Protein AF-A0AAU7QTD1-F1 (afdb_monomer_lite)

Secondary structure (DSSP, 8-state):
-HHHHHHHHHHHHHHHHHHHHHHHHHHHHHH-TT-HHHHHHHHHHHHHHHHHHHHHHHTTS---

Structure (mmCIF, N/CA/C/O backbone):
data_AF-A0AAU7QTD1-F1
#
_entry.id   AF-A0AAU7QTD1-F1
#
loop_
_atom_site.group_PDB
_atom_site.id
_atom_site.type_symbol
_atom_site.label_atom_id
_atom_site.label_alt_id
_atom_site.label_comp_id
_atom_site.label_asym_id
_atom_site.label_entity_id
_atom_site.label_seq_id
_atom_site.pdbx_PDB_ins_code
_atom_site.Cartn_x
_atom_site.Cartn_y
_atom_site.Cartn_z
_atom_site.occupancy
_atom_site.B_iso_or_equiv
_atom_site.auth_seq_id
_atom_site.auth_comp_id
_atom_site.auth_asym_id
_atom_site.auth_atom_id
_atom_site.pdbx_PDB_model_num
ATOM 1 N N . MET A 1 1 ? -20.099 -0.410 24.967 1.00 57.41 1 MET A N 1
ATOM 2 C CA . MET A 1 1 ? -19.195 0.719 24.613 1.00 57.41 1 MET A CA 1
ATOM 3 C C . MET A 1 1 ? -17.739 0.299 24.357 1.00 57.41 1 MET A C 1
ATOM 5 O O . MET A 1 1 ? -17.192 0.710 23.341 1.00 57.41 1 MET A O 1
ATOM 9 N N . LYS A 1 2 ? -17.111 -0.558 25.183 1.00 63.66 2 LYS A N 1
ATOM 10 C CA . LYS A 1 2 ? -15.693 -0.977 25.026 1.00 63.66 2 LYS A CA 1
ATOM 11 C C . LYS A 1 2 ? -15.345 -1.645 23.675 1.00 63.66 2 LYS A C 1
ATOM 13 O O . LYS A 1 2 ? -14.235 -1.471 23.177 1.00 63.66 2 LYS A O 1
ATOM 18 N N . ASN A 1 3 ? -16.294 -2.338 23.036 1.00 71.88 3 ASN A N 1
ATOM 19 C CA . ASN A 1 3 ? -16.053 -3.024 21.756 1.00 71.88 3 ASN A CA 1
ATOM 20 C C . ASN A 1 3 ? -15.763 -2.069 20.587 1.00 71.88 3 ASN A C 1
ATOM 22 O O . ASN A 1 3 ? -14.875 -2.354 19.790 1.00 71.88 3 ASN A O 1
ATOM 26 N N . SER A 1 4 ? -16.451 -0.924 20.506 1.00 75.31 4 S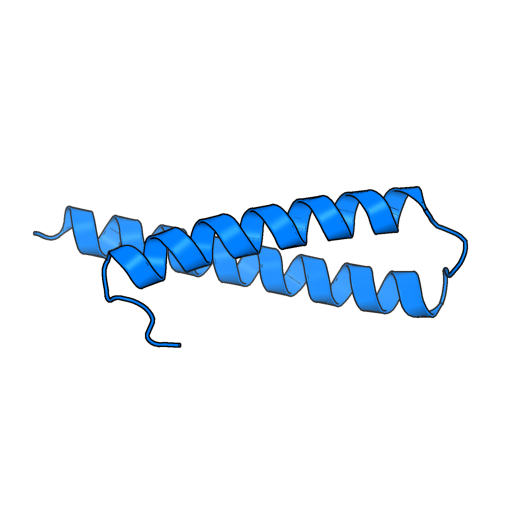ER A N 1
ATOM 27 C CA . SER A 1 4 ? -16.245 0.055 19.424 1.00 75.31 4 SER A CA 1
ATOM 28 C C . SER A 1 4 ? -14.838 0.664 19.475 1.00 75.31 4 SER A C 1
ATOM 30 O O . SER A 1 4 ? -14.129 0.700 18.470 1.00 75.31 4 SER A O 1
ATOM 32 N N . PHE A 1 5 ? -14.371 1.021 20.676 1.00 81.12 5 PHE A N 1
ATOM 33 C CA . PHE A 1 5 ? -13.004 1.503 20.891 1.00 81.12 5 PHE A CA 1
ATOM 34 C C . PHE A 1 5 ? -11.953 0.459 20.503 1.00 81.12 5 PHE A C 1
ATOM 36 O O . PHE A 1 5 ? -11.014 0.774 19.772 1.00 81.12 5 PHE A O 1
ATOM 43 N N . LYS A 1 6 ? -12.139 -0.804 20.912 1.00 84.06 6 LYS A N 1
ATOM 44 C CA . LYS A 1 6 ? -11.227 -1.901 20.556 1.00 84.06 6 LYS A CA 1
ATOM 45 C C . LYS A 1 6 ? -11.148 -2.109 19.038 1.00 84.06 6 LYS A C 1
ATOM 47 O O . LYS A 1 6 ? -10.055 -2.265 18.499 1.00 84.06 6 LYS A O 1
ATOM 52 N N . ILE A 1 7 ? -12.283 -2.048 18.338 1.00 86.38 7 ILE A N 1
ATOM 53 C CA . ILE A 1 7 ? -12.347 -2.155 16.871 1.00 86.38 7 ILE A CA 1
ATOM 54 C C . ILE A 1 7 ? -11.588 -1.004 16.203 1.00 86.38 7 ILE A C 1
ATOM 56 O O . ILE A 1 7 ? -10.808 -1.241 15.278 1.00 86.38 7 ILE A O 1
ATOM 60 N N . ASN A 1 8 ? -11.771 0.228 16.683 1.00 88.00 8 ASN A N 1
ATOM 61 C CA . ASN A 1 8 ? -11.084 1.399 16.141 1.00 88.00 8 ASN A CA 1
ATOM 62 C C . ASN A 1 8 ? -9.564 1.296 16.314 1.00 88.00 8 ASN A C 1
ATOM 64 O O . ASN A 1 8 ? -8.834 1.510 15.347 1.00 88.00 8 ASN A O 1
ATOM 68 N N . ILE A 1 9 ? -9.095 0.870 17.490 1.00 89.50 9 ILE A N 1
ATOM 69 C CA . ILE A 1 9 ? -7.668 0.642 17.770 1.00 89.50 9 ILE A CA 1
ATOM 70 C C . ILE A 1 9 ? -7.086 -0.413 16.823 1.00 89.50 9 ILE A C 1
ATOM 72 O O . ILE A 1 9 ? -6.059 -0.180 16.187 1.00 89.50 9 ILE A O 1
ATOM 76 N N . ILE A 1 10 ? -7.763 -1.555 16.656 1.00 91.38 10 ILE A N 1
ATOM 77 C CA . ILE A 1 10 ? -7.328 -2.610 15.726 1.00 91.38 10 ILE A CA 1
ATOM 78 C C . ILE A 1 10 ? -7.228 -2.060 14.299 1.00 91.38 10 ILE A C 1
ATOM 80 O O . ILE A 1 10 ? -6.257 -2.330 13.587 1.00 91.38 10 ILE A O 1
ATOM 84 N N . LYS A 1 11 ? -8.215 -1.265 13.876 1.00 90.19 11 LYS A N 1
ATOM 85 C CA . LYS A 1 11 ? -8.244 -0.679 12.536 1.00 90.19 11 LYS A CA 1
ATOM 86 C C . LYS A 1 11 ? -7.107 0.321 12.323 1.00 90.19 11 LYS A C 1
ATOM 88 O O . LYS A 1 11 ? -6.504 0.317 11.250 1.00 90.19 11 LYS A O 1
ATOM 93 N N . TYR A 1 12 ? -6.786 1.118 13.339 1.00 91.94 12 TYR A N 1
ATOM 94 C CA . TYR A 1 12 ? -5.673 2.065 13.319 1.00 91.94 12 TYR A CA 1
ATOM 95 C C . TYR A 1 12 ? -4.323 1.339 13.257 1.00 91.94 12 TYR A C 1
ATOM 97 O O . TYR A 1 12 ? -3.502 1.632 12.392 1.00 91.94 12 TYR A O 1
ATOM 105 N N . ASN A 1 13 ? -4.135 0.299 14.071 1.00 93.44 13 ASN A N 1
ATOM 106 C CA . ASN A 1 13 ? -2.935 -0.545 14.039 1.00 93.44 13 ASN A CA 1
ATOM 107 C C . ASN A 1 13 ? -2.757 -1.265 12.694 1.00 93.44 13 ASN A C 1
ATOM 109 O O . ASN A 1 13 ? -1.644 -1.501 12.225 1.00 93.44 13 ASN A O 1
ATOM 113 N N . TYR A 1 14 ? -3.857 -1.641 12.046 1.00 95.12 14 TYR A N 1
ATOM 114 C CA . TYR A 1 14 ? -3.804 -2.199 10.700 1.00 95.12 14 TYR A CA 1
ATOM 115 C C . TYR A 1 14 ? -3.428 -1.140 9.652 1.00 95.12 14 TYR A C 1
ATOM 117 O O . TYR A 1 14 ? -2.638 -1.418 8.747 1.00 95.12 14 TYR A O 1
ATOM 125 N N . LEU A 1 15 ? -3.949 0.085 9.789 1.00 94.38 15 LEU A N 1
ATOM 126 C CA . LEU A 1 15 ? -3.604 1.217 8.930 1.00 94.38 15 LEU A CA 1
ATOM 127 C C . LEU A 1 15 ? -2.108 1.549 9.006 1.00 94.38 15 LEU A C 1
ATOM 129 O O . LEU A 1 15 ? -1.472 1.691 7.960 1.00 94.38 15 LEU A O 1
ATOM 133 N N . THR A 1 16 ? -1.534 1.613 10.210 1.00 95.75 16 THR A N 1
ATOM 134 C CA . THR A 1 16 ? -0.103 1.899 10.406 1.00 95.75 16 THR A CA 1
ATOM 135 C C . THR A 1 16 ? 0.779 0.827 9.767 1.00 95.75 16 THR A C 1
ATOM 137 O O . THR A 1 16 ? 1.710 1.156 9.033 1.00 95.75 16 THR A O 1
ATOM 140 N N . LYS A 1 17 ? 0.430 -0.458 9.923 1.00 96.75 17 LYS A N 1
ATOM 141 C CA . LYS A 1 17 ? 1.116 -1.573 9.242 1.00 96.75 17 LYS A CA 1
ATOM 142 C C . LYS A 1 17 ? 1.086 -1.447 7.715 1.00 96.75 17 LYS A C 1
ATOM 144 O O . LYS A 1 17 ? 2.074 -1.766 7.056 1.00 96.75 17 LYS A O 1
ATOM 149 N N . ILE A 1 18 ? -0.032 -1.002 7.135 1.00 96.75 18 ILE A N 1
ATOM 150 C CA . ILE A 1 18 ? -0.137 -0.775 5.684 1.00 96.75 18 ILE A CA 1
ATOM 151 C C . ILE A 1 18 ? 0.752 0.387 5.243 1.00 96.75 18 ILE A C 1
ATOM 153 O O . ILE A 1 18 ? 1.433 0.263 4.228 1.00 96.75 18 ILE A O 1
ATOM 157 N N . ILE A 1 19 ? 0.761 1.492 5.990 1.00 97.19 19 ILE A N 1
ATOM 158 C CA . ILE A 1 19 ? 1.587 2.667 5.681 1.00 97.19 19 ILE A CA 1
ATOM 159 C C . ILE A 1 19 ? 3.073 2.295 5.692 1.00 97.19 19 ILE A C 1
ATOM 161 O O . ILE A 1 19 ? 3.780 2.615 4.741 1.00 97.19 19 ILE A O 1
ATOM 165 N N . LEU A 1 20 ? 3.522 1.538 6.697 1.00 97.81 20 LEU A N 1
ATOM 166 C CA . LEU A 1 20 ? 4.905 1.064 6.765 1.00 97.81 20 LEU A CA 1
ATOM 167 C C . LEU A 1 20 ? 5.287 0.229 5.530 1.00 97.81 20 LEU A C 1
ATOM 169 O O . LEU A 1 20 ? 6.322 0.463 4.914 1.00 97.81 20 LEU A O 1
ATOM 173 N N . LYS A 1 21 ? 4.416 -0.699 5.109 1.00 97.25 21 LYS A N 1
ATOM 174 C CA . LYS A 1 21 ? 4.636 -1.507 3.895 1.00 97.25 21 LYS A CA 1
ATOM 175 C C . LYS A 1 21 ? 4.675 -0.663 2.622 1.00 97.25 21 LYS A C 1
ATOM 177 O O . LYS A 1 21 ? 5.482 -0.942 1.743 1.00 97.25 21 LYS A O 1
ATOM 182 N N . ILE A 1 22 ? 3.808 0.345 2.521 1.00 97.81 22 ILE A N 1
ATOM 183 C CA . ILE A 1 22 ? 3.791 1.288 1.397 1.00 97.81 22 ILE A CA 1
ATOM 184 C C . ILE A 1 22 ? 5.123 2.032 1.314 1.00 97.81 22 ILE A C 1
ATOM 186 O O . ILE A 1 22 ? 5.694 2.085 0.233 1.00 97.81 22 ILE A O 1
ATOM 190 N N . ASN A 1 23 ? 5.636 2.547 2.434 1.00 97.69 23 ASN A N 1
ATOM 191 C CA . ASN A 1 23 ? 6.901 3.283 2.460 1.00 97.69 23 ASN A CA 1
ATOM 192 C C . ASN A 1 23 ? 8.074 2.394 2.028 1.00 97.69 23 ASN A C 1
ATOM 194 O O . ASN A 1 23 ? 8.849 2.783 1.159 1.00 97.69 23 ASN A O 1
ATOM 198 N N . ASN A 1 24 ? 8.146 1.168 2.553 1.00 96.81 24 ASN A N 1
ATOM 199 C CA . ASN A 1 24 ? 9.189 0.213 2.173 1.00 96.81 24 ASN A CA 1
ATOM 200 C C . ASN A 1 24 ? 9.123 -0.142 0.678 1.00 96.81 24 ASN A C 1
ATOM 202 O O . ASN A 1 24 ? 10.149 -0.151 0.001 1.00 96.81 24 ASN A O 1
ATOM 206 N N . LEU A 1 25 ? 7.921 -0.392 0.142 1.00 96.56 25 LEU A N 1
ATOM 207 C CA . LEU A 1 25 ? 7.730 -0.658 -1.288 1.00 96.56 25 LEU A CA 1
ATOM 208 C C . LEU A 1 25 ? 8.064 0.555 -2.152 1.00 96.56 25 LEU A C 1
ATOM 210 O O . LEU A 1 25 ? 8.630 0.396 -3.228 1.00 96.56 25 LEU A O 1
ATOM 214 N N . ASN A 1 26 ? 7.725 1.758 -1.697 1.00 96.56 26 ASN A N 1
ATOM 215 C CA . ASN A 1 26 ? 8.024 2.975 -2.434 1.00 96.56 26 ASN A CA 1
ATOM 216 C C . ASN A 1 26 ? 9.542 3.176 -2.550 1.00 96.56 26 ASN A C 1
ATOM 218 O O . ASN A 1 26 ? 10.037 3.388 -3.652 1.00 96.56 26 ASN A O 1
ATOM 222 N N . ASN A 1 27 ? 10.280 2.986 -1.450 1.00 96.69 27 ASN A N 1
ATOM 223 C CA . ASN A 1 27 ? 11.745 3.033 -1.445 1.00 96.69 27 ASN A CA 1
ATOM 224 C C . ASN A 1 27 ? 12.354 1.968 -2.376 1.00 96.69 27 ASN A C 1
ATOM 226 O O . ASN A 1 27 ? 13.245 2.275 -3.164 1.00 96.69 27 ASN A O 1
ATOM 230 N N . HIS A 1 28 ? 11.837 0.733 -2.350 1.00 95.56 28 HIS A N 1
ATOM 231 C CA . HIS A 1 28 ? 12.258 -0.334 -3.272 1.00 95.56 28 HIS A CA 1
ATOM 232 C C . HIS A 1 28 ? 12.047 0.050 -4.745 1.00 95.56 28 HIS A C 1
ATOM 234 O O . HIS A 1 28 ? 12.929 -0.145 -5.584 1.00 95.56 28 HIS A O 1
ATOM 240 N N . LEU A 1 29 ? 10.890 0.632 -5.064 1.00 96.88 29 LEU A N 1
ATOM 241 C CA . LEU A 1 29 ? 10.502 1.007 -6.426 1.00 96.88 29 LEU A CA 1
ATOM 242 C C . LEU A 1 29 ? 11.236 2.239 -6.969 1.00 96.88 29 LEU A C 1
ATOM 244 O O . LEU A 1 29 ? 11.329 2.380 -8.190 1.00 96.88 29 LEU A O 1
ATOM 248 N N . MET A 1 30 ? 11.768 3.110 -6.102 1.00 95.75 30 MET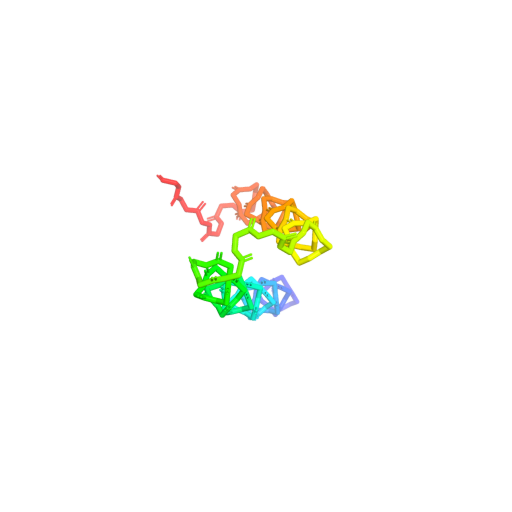 A N 1
ATOM 249 C CA . MET A 1 30 ? 12.605 4.243 -6.524 1.00 95.75 30 MET A CA 1
ATOM 250 C C . MET A 1 30 ? 13.846 3.766 -7.287 1.00 95.75 30 MET A C 1
ATOM 252 O O . MET A 1 30 ? 14.174 4.325 -8.337 1.00 95.75 30 MET A O 1
ATOM 256 N N . ASN A 1 31 ? 14.469 2.689 -6.803 1.00 96.12 31 ASN A N 1
ATOM 257 C CA . ASN A 1 31 ? 15.630 2.066 -7.437 1.00 96.12 31 ASN A CA 1
ATOM 258 C C . ASN A 1 31 ? 15.207 1.074 -8.538 1.00 96.12 31 ASN A C 1
ATOM 260 O O . ASN A 1 31 ? 15.829 1.010 -9.596 1.00 96.12 31 ASN A O 1
ATOM 264 N N . ASN A 1 32 ? 14.096 0.355 -8.344 1.00 95.25 32 ASN A N 1
ATOM 265 C CA . ASN A 1 32 ? 13.615 -0.693 -9.252 1.00 95.25 32 ASN A CA 1
ATOM 266 C C . ASN A 1 32 ? 12.456 -0.221 -10.145 1.00 95.25 32 ASN A C 1
ATOM 268 O O . ASN A 1 32 ? 11.334 -0.730 -10.090 1.00 95.25 32 ASN A O 1
ATOM 272 N N . LYS A 1 33 ? 12.723 0.752 -11.024 1.00 93.25 33 LYS A N 1
ATOM 273 C CA . LYS A 1 33 ? 11.679 1.413 -11.834 1.00 93.25 33 LYS A CA 1
ATOM 274 C C . LYS A 1 33 ? 10.915 0.481 -12.786 1.00 93.25 33 LYS A C 1
ATOM 276 O O . LYS A 1 33 ? 9.788 0.817 -13.153 1.00 93.25 33 LYS A O 1
ATOM 281 N N . LYS A 1 34 ? 11.487 -0.661 -13.182 1.00 96.50 34 LYS A N 1
ATOM 282 C CA . LYS A 1 34 ? 10.868 -1.652 -14.089 1.00 96.50 34 LYS A CA 1
ATOM 283 C C . LYS A 1 34 ? 10.121 -2.780 -13.358 1.00 96.50 34 LYS A C 1
ATOM 285 O O . LYS A 1 34 ? 9.566 -3.657 -14.008 1.00 96.50 34 LYS A O 1
ATOM 290 N N . ASP A 1 35 ? 10.061 -2.758 -12.026 1.00 96.62 35 ASP A N 1
ATOM 291 C CA . ASP A 1 35 ? 9.307 -3.748 -11.252 1.00 96.62 35 ASP A CA 1
ATOM 292 C C . ASP A 1 35 ? 7.807 -3.396 -11.224 1.00 96.62 35 ASP A C 1
ATOM 294 O O . ASP A 1 35 ? 7.294 -2.709 -10.334 1.00 96.62 35 ASP A O 1
ATOM 298 N N . TYR A 1 36 ? 7.082 -3.837 -12.254 1.00 96.56 36 TYR A N 1
ATOM 299 C CA . TYR A 1 36 ? 5.640 -3.599 -12.382 1.00 96.56 36 TYR A CA 1
ATOM 300 C C . TYR A 1 36 ? 4.803 -4.452 -11.420 1.00 96.56 36 TYR A C 1
ATOM 302 O O . TYR A 1 36 ? 3.712 -4.035 -11.016 1.00 96.56 36 TYR A O 1
ATOM 310 N N . ASN A 1 37 ? 5.323 -5.605 -10.996 1.00 96.62 37 ASN A N 1
ATOM 311 C CA . ASN A 1 37 ? 4.648 -6.490 -10.051 1.00 96.62 37 ASN A CA 1
ATOM 312 C C . ASN A 1 37 ? 4.557 -5.825 -8.672 1.00 96.62 37 ASN A C 1
ATOM 314 O O . ASN A 1 37 ? 3.466 -5.724 -8.102 1.00 96.62 37 ASN A O 1
ATOM 318 N N . SER A 1 38 ? 5.664 -5.264 -8.181 1.00 95.81 38 SER A N 1
ATOM 319 C CA . SER A 1 38 ? 5.691 -4.514 -6.919 1.00 95.81 38 SER A CA 1
ATOM 320 C C . SER A 1 38 ? 4.907 -3.199 -6.994 1.00 95.81 38 SER A C 1
ATOM 322 O O . SER A 1 38 ? 4.264 -2.798 -6.023 1.00 95.81 38 SER A O 1
ATOM 324 N N . LYS A 1 39 ? 4.849 -2.541 -8.161 1.00 96.38 39 LYS A N 1
ATOM 325 C CA . LYS A 1 39 ? 3.935 -1.395 -8.359 1.00 96.38 39 LYS A CA 1
ATOM 326 C C . LYS A 1 39 ? 2.472 -1.807 -8.221 1.00 96.38 39 LYS A C 1
ATOM 328 O O . LYS A 1 39 ? 1.690 -1.110 -7.573 1.00 96.38 39 LYS A O 1
ATOM 333 N N . ARG A 1 40 ? 2.080 -2.954 -8.784 1.00 96.94 40 ARG A N 1
ATOM 334 C CA . ARG A 1 40 ? 0.710 -3.471 -8.656 1.00 96.94 40 ARG A CA 1
ATOM 335 C C . ARG A 1 40 ? 0.358 -3.766 -7.197 1.00 96.94 40 ARG A C 1
ATOM 337 O O . ARG A 1 40 ? -0.729 -3.392 -6.750 1.00 96.94 40 ARG A O 1
ATOM 344 N N . THR A 1 41 ? 1.261 -4.384 -6.434 1.00 96.75 41 THR A N 1
ATOM 345 C CA . THR A 1 41 ? 1.029 -4.632 -4.999 1.00 96.75 41 THR A CA 1
ATOM 346 C C . THR A 1 41 ? 0.921 -3.327 -4.206 1.00 96.75 41 THR A C 1
ATOM 348 O O . THR A 1 41 ? 0.026 -3.205 -3.363 1.00 96.75 41 THR A O 1
ATOM 351 N N . LEU A 1 42 ? 1.733 -2.315 -4.536 1.00 97.25 42 LEU A 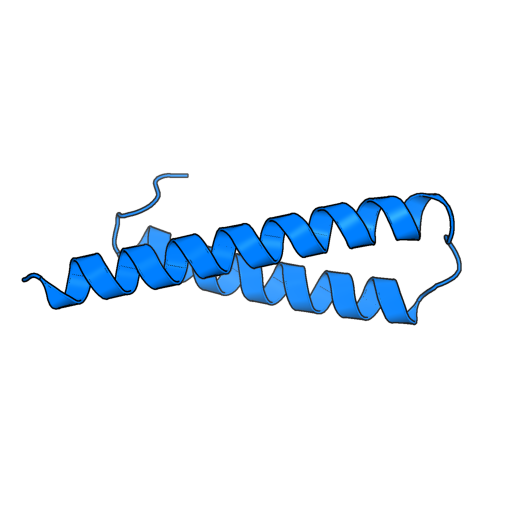N 1
ATOM 352 C CA . LEU A 1 42 ? 1.633 -0.967 -3.972 1.00 97.25 42 LEU A CA 1
ATOM 353 C C . LEU A 1 42 ? 0.243 -0.348 -4.210 1.00 97.25 42 LEU A C 1
ATOM 355 O O . LEU A 1 42 ? -0.389 0.118 -3.259 1.00 97.25 42 LEU A O 1
ATOM 359 N N . PHE A 1 43 ? -0.292 -0.405 -5.435 1.00 97.12 43 PHE A N 1
ATOM 360 C CA . PHE A 1 43 ? -1.645 0.094 -5.732 1.00 97.12 43 PHE A CA 1
ATOM 361 C C . PHE A 1 43 ? -2.738 -0.624 -4.930 1.00 97.12 43 PHE A C 1
ATOM 363 O O . PHE A 1 43 ? -3.660 0.013 -4.409 1.00 97.12 43 PHE A O 1
ATOM 370 N N . ILE A 1 44 ? -2.627 -1.945 -4.767 1.00 97.19 44 ILE A N 1
ATOM 371 C CA . ILE A 1 44 ? -3.564 -2.727 -3.949 1.00 97.19 44 ILE A CA 1
ATOM 372 C C . ILE A 1 44 ? -3.515 -2.268 -2.482 1.00 97.19 44 ILE A C 1
ATOM 374 O O . ILE A 1 44 ? -4.565 -2.097 -1.852 1.00 97.19 44 ILE A O 1
ATOM 378 N N . LEU A 1 45 ? -2.321 -2.030 -1.931 1.00 97.31 45 LEU A N 1
ATOM 379 C CA . LEU A 1 45 ? -2.148 -1.530 -0.564 1.00 97.31 45 LEU A CA 1
ATOM 380 C C . LEU A 1 45 ? -2.702 -0.112 -0.392 1.00 97.31 45 LEU A C 1
ATOM 382 O O . LEU A 1 45 ? -3.398 0.149 0.592 1.00 97.31 45 LEU A O 1
ATOM 386 N N . LEU A 1 46 ? -2.484 0.777 -1.364 1.00 97.38 46 LEU A N 1
ATOM 387 C CA . LEU A 1 46 ? -3.067 2.123 -1.376 1.00 97.38 46 LEU A CA 1
ATOM 388 C C . LEU A 1 46 ? -4.602 2.070 -1.363 1.00 97.38 46 LEU A C 1
ATOM 390 O O . LEU A 1 46 ? -5.241 2.801 -0.603 1.00 97.38 46 LEU A O 1
ATOM 394 N N . ASN A 1 47 ? -5.210 1.160 -2.128 1.00 97.06 47 ASN A N 1
ATOM 395 C CA . ASN A 1 47 ? -6.661 0.963 -2.129 1.00 97.06 47 ASN A CA 1
ATOM 396 C C . ASN A 1 47 ? -7.181 0.411 -0.793 1.00 97.06 47 ASN A C 1
ATOM 398 O O . ASN A 1 47 ? -8.212 0.871 -0.294 1.00 97.06 47 ASN A O 1
ATOM 402 N N . LYS A 1 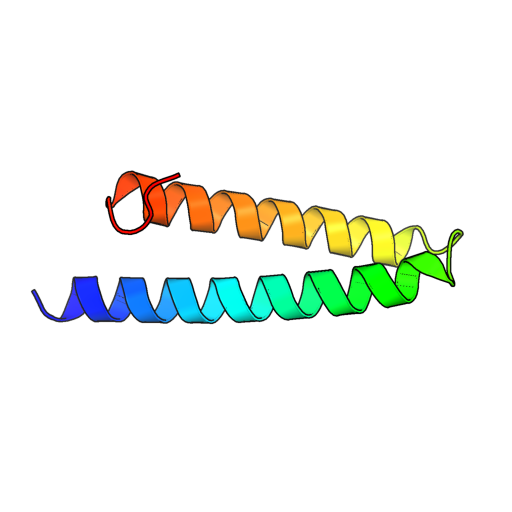48 ? -6.456 -0.520 -0.160 1.00 96.31 48 LYS A N 1
ATOM 403 C CA . LYS A 1 48 ? -6.775 -0.992 1.200 1.00 96.31 48 LYS A CA 1
ATOM 404 C C . LYS A 1 48 ? -6.692 0.151 2.220 1.00 96.31 48 LYS A C 1
ATOM 406 O O . LYS A 1 48 ? -7.622 0.317 3.010 1.00 96.31 48 LYS A O 1
ATOM 411 N N . LYS A 1 49 ? -5.646 0.987 2.147 1.00 96.00 49 LYS A N 1
ATOM 412 C CA . LYS A 1 49 ? -5.480 2.195 2.978 1.00 96.00 49 LYS A CA 1
ATOM 413 C C . LYS A 1 49 ? -6.679 3.135 2.842 1.00 96.00 49 LYS A C 1
ATOM 415 O O . LYS A 1 49 ? -7.264 3.530 3.848 1.00 96.00 49 LYS A O 1
ATOM 420 N N . LYS A 1 50 ? -7.093 3.439 1.605 1.00 95.62 50 LYS A N 1
ATOM 421 C CA . LYS A 1 50 ? -8.259 4.294 1.311 1.00 95.62 50 LYS A CA 1
ATOM 422 C C . LYS A 1 50 ? -9.545 3.761 1.953 1.00 95.62 50 LYS A C 1
ATOM 424 O O . LYS A 1 50 ? -10.270 4.531 2.576 1.00 95.62 50 LYS A O 1
ATOM 429 N N . LYS A 1 51 ? -9.810 2.451 1.862 1.00 94.62 51 LYS A N 1
ATOM 430 C CA . LYS A 1 51 ? -10.994 1.821 2.483 1.00 94.62 51 LYS A CA 1
ATOM 431 C C . LYS A 1 51 ? -11.001 1.963 4.009 1.00 94.62 51 LYS A C 1
ATOM 433 O O . LYS A 1 51 ? -12.050 2.216 4.592 1.00 94.62 51 LYS A O 1
ATOM 438 N N . ILE A 1 52 ? -9.842 1.816 4.653 1.00 93.31 52 ILE A N 1
ATOM 439 C CA . ILE A 1 52 ? -9.717 1.968 6.110 1.00 93.31 52 ILE A CA 1
ATOM 440 C C . ILE A 1 52 ? -9.940 3.416 6.533 1.00 93.31 52 ILE A C 1
ATOM 442 O O . ILE A 1 52 ? -10.703 3.657 7.461 1.00 93.31 52 ILE A O 1
ATOM 446 N N . ILE A 1 53 ? -9.323 4.369 5.833 1.00 93.06 53 ILE A N 1
ATOM 447 C CA . ILE A 1 53 ? -9.513 5.794 6.122 1.00 93.06 53 ILE A CA 1
ATOM 448 C C . ILE A 1 53 ? -10.992 6.160 5.973 1.00 93.06 53 ILE A C 1
ATOM 450 O O . ILE A 1 53 ? -11.546 6.752 6.887 1.00 93.06 53 ILE A O 1
ATOM 454 N N . LYS A 1 54 ? -11.663 5.708 4.902 1.00 93.31 54 L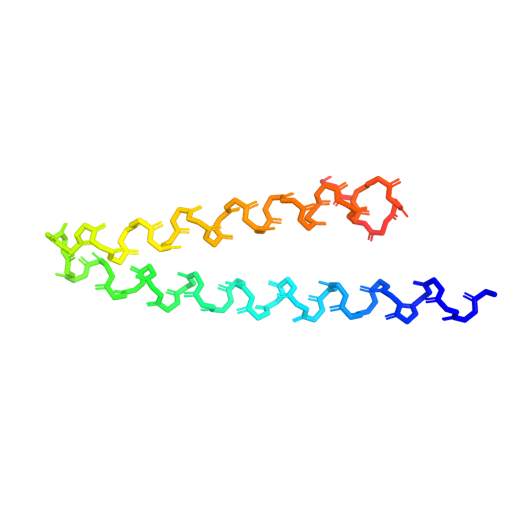YS A N 1
ATOM 455 C CA . LYS A 1 54 ? -13.110 5.920 4.710 1.00 93.31 54 LYS A CA 1
ATOM 456 C C . LYS A 1 54 ? -13.951 5.389 5.881 1.00 93.31 54 LYS A C 1
ATOM 458 O O . LYS A 1 54 ? -14.944 6.003 6.259 1.00 93.31 54 LYS A O 1
ATOM 463 N N . TYR A 1 55 ? -13.570 4.245 6.451 1.00 91.50 55 TYR A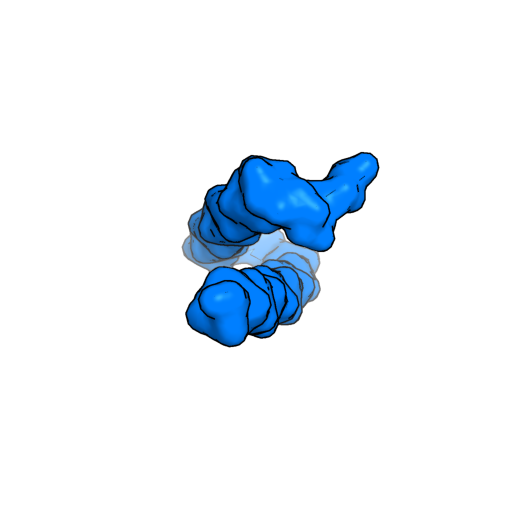 N 1
ATOM 464 C CA . TYR A 1 55 ? -14.222 3.704 7.646 1.00 91.50 55 TYR A CA 1
ATOM 465 C C . TYR A 1 55 ? -13.980 4.594 8.875 1.00 91.50 55 TYR A C 1
ATOM 467 O O . TYR A 1 55 ? -14.922 4.911 9.594 1.00 91.50 55 TYR A O 1
ATOM 475 N N . LEU A 1 56 ? -12.737 5.029 9.103 1.00 90.12 56 LEU A N 1
ATOM 476 C CA . LEU A 1 56 ? -12.384 5.885 10.241 1.00 90.12 56 LEU A CA 1
ATOM 477 C C . LEU A 1 56 ? -13.046 7.268 10.163 1.00 90.12 56 LEU A C 1
ATOM 479 O O . LEU A 1 56 ? -13.514 7.765 11.184 1.00 90.12 56 LEU A O 1
ATOM 483 N N . THR A 1 57 ? -13.146 7.854 8.966 1.00 90.62 57 THR A N 1
ATOM 484 C CA . THR A 1 57 ? -13.838 9.134 8.747 1.00 90.62 57 THR A CA 1
ATOM 485 C C . THR A 1 57 ? -15.340 9.003 8.969 1.00 90.62 57 THR A C 1
ATOM 487 O O . THR A 1 57 ? -15.929 9.871 9.596 1.00 90.62 57 THR A O 1
ATOM 490 N N . LYS A 1 58 ? -15.968 7.904 8.515 1.00 89.25 58 LYS A N 1
ATOM 491 C CA . LYS A 1 58 ? -17.407 7.660 8.737 1.00 89.25 58 LYS A CA 1
ATOM 492 C C . LYS A 1 58 ? -17.753 7.567 10.227 1.00 89.25 58 LYS A C 1
ATOM 494 O O . LYS A 1 58 ? -18.837 7.966 10.626 1.00 89.25 58 LYS A O 1
ATOM 499 N N . ASN A 1 59 ? -16.832 7.046 11.033 1.00 87.19 59 ASN A N 1
ATOM 500 C CA . ASN A 1 59 ? -17.014 6.902 12.474 1.00 87.19 59 ASN A CA 1
ATOM 501 C C . ASN A 1 59 ? -16.513 8.118 13.275 1.00 87.19 59 ASN A C 1
ATOM 503 O O . ASN A 1 59 ? -16.380 8.010 14.491 1.00 87.19 59 ASN A O 1
ATOM 507 N N . ASN A 1 60 ? -16.196 9.243 12.615 1.00 80.75 60 ASN A N 1
ATOM 508 C CA . ASN A 1 60 ? -15.660 10.468 13.229 1.00 80.75 60 ASN A CA 1
ATOM 509 C C . ASN A 1 60 ? -14.379 10.263 14.063 1.00 80.75 60 ASN A C 1
ATOM 511 O O . ASN A 1 60 ? -14.054 11.077 14.920 1.00 80.75 60 ASN A O 1
ATOM 515 N N . VAL A 1 61 ? -13.632 9.185 13.809 1.00 76.94 61 VAL A N 1
ATOM 516 C CA . VAL A 1 61 ? -12.374 8.879 14.516 1.00 76.94 61 VAL A CA 1
ATOM 517 C C . VAL A 1 61 ? -11.203 9.652 13.907 1.00 76.94 61 VAL A C 1
ATOM 519 O O . VAL A 1 61 ? -10.231 9.957 14.587 1.00 76.94 61 VAL A O 1
ATOM 522 N N . TYR A 1 62 ? -11.283 9.953 12.612 1.00 74.69 62 TYR A N 1
ATOM 523 C CA . TYR A 1 62 ? -10.245 10.655 11.866 1.00 74.69 62 TYR A CA 1
ATOM 524 C C . TYR A 1 62 ? -10.861 11.851 11.142 1.00 74.69 62 TYR A C 1
ATOM 526 O O . TYR A 1 62 ? -11.771 11.669 10.329 1.00 74.69 62 TYR A O 1
ATOM 534 N N . LYS A 1 63 ? -10.372 13.061 11.433 1.00 59.53 63 LYS A N 1
ATOM 535 C CA . LYS A 1 63 ? -10.756 14.294 10.735 1.00 59.53 63 LYS A CA 1
ATOM 536 C C . LYS A 1 63 ? -9.687 14.594 9.680 1.00 59.53 63 LYS A C 1
ATOM 538 O O . LYS A 1 63 ? -8.500 14.496 9.980 1.00 59.53 63 LYS A O 1
ATOM 543 N N . LYS A 1 64 ? -10.127 14.822 8.442 1.00 54.72 64 LYS A N 1
ATOM 544 C CA . LYS A 1 64 ? -9.260 15.090 7.287 1.00 54.72 64 LYS A CA 1
ATOM 545 C C . LYS A 1 64 ? -8.695 16.503 7.352 1.00 54.72 64 LYS A C 1
ATOM 547 O O . LYS A 1 64 ? -9.452 17.385 7.811 1.00 54.72 64 LYS A O 1
#

pLDDT: mean 90.68, std 10.25, range [54.72, 97.81]

Foldseek 3Di:
DVVVVVVLVVLVVVLVVLVVVLVVLVVVCVVVVPCVVSVVVSVVSVVVNVVSVVVCVVVVNDDD

Sequence (64 aa):
MKNSFKINIIKYNYLTKIILKINNLNNHLMNNKKDYNSKRTLFILLNKKKKIIKYLTKNNVYKK

Organism: NCBI:txid3158563

Radius of gyration: 14.36 Å; chains: 1; bounding box: 35×22×39 Å

InterPro domains:
  IPR000589 Small ribosomal subunit protein uS15 [PF00312] (19-61)
  IPR000589 Small ribosomal subunit protein uS15 [PS00362] (25-55)
  IPR009068 uS15/NS1, RNA-binding domain superfamily [SSF47060] (18-61)